Protein AF-A0A927G8C9-F1 (afdb_monomer_lite)

Organism: NCBI:txid2708133

Secondary structure (DSSP, 8-state):
-----------S--SS-----HHHHHHHHHS---SS-HHHHHHHHHHHHHT--EEES-GGGGGSSSSEEE-

Sequence (71 aa):
MSAATVRTALDVPVRRAKGLLDTHLLLWAGLPPVHRYPSHRLLVAQAITEGIPLGTHDAALDRSPGPIQVA

Radius of gyration: 14.36 Å; chains: 1; bounding box: 22×42×34 Å

Structure (mmCIF, N/CA/C/O backbone):
data_AF-A0A927G8C9-F1
#
_entry.id   AF-A0A927G8C9-F1
#
loop_
_atom_site.group_PDB
_atom_site.id
_atom_site.type_symbol
_atom_site.label_atom_id
_atom_site.label_alt_id
_atom_site.label_comp_id
_atom_site.label_asym_id
_atom_site.label_entity_id
_atom_site.label_seq_id
_atom_site.pdbx_PDB_ins_code
_atom_site.Cartn_x
_atom_site.Cartn_y
_atom_site.Cartn_z
_atom_site.occupancy
_atom_site.B_iso_or_equiv
_atom_site.auth_seq_id
_atom_site.auth_comp_id
_atom_site.auth_asym_id
_atom_site.auth_atom_id
_atom_site.pdbx_PDB_model_num
ATOM 1 N N . MET A 1 1 ? -0.554 -29.301 22.336 1.00 41.44 1 MET A N 1
ATOM 2 C CA . MET A 1 1 ? 0.474 -28.378 21.807 1.00 41.44 1 MET A CA 1
ATOM 3 C C . MET A 1 1 ? -0.029 -26.962 22.046 1.00 41.44 1 MET A C 1
ATOM 5 O O . MET A 1 1 ? -1.071 -26.615 21.513 1.00 41.44 1 MET A O 1
ATOM 9 N N . SER A 1 2 ? 0.608 -26.223 22.959 1.00 45.81 2 SER A N 1
ATOM 10 C CA . SER A 1 2 ? 0.167 -24.891 23.403 1.00 45.81 2 SER A CA 1
ATOM 11 C C . SER A 1 2 ? 0.589 -23.818 22.397 1.00 45.81 2 SER A C 1
ATOM 13 O O . SER A 1 2 ? 1.714 -23.867 21.902 1.00 45.81 2 SER A O 1
ATOM 15 N N . ALA A 1 3 ? -0.297 -22.856 22.125 1.00 46.78 3 ALA A N 1
ATOM 16 C CA . ALA A 1 3 ? -0.067 -21.669 21.300 1.00 46.78 3 ALA A CA 1
ATOM 17 C C . ALA A 1 3 ? 0.855 -20.659 22.013 1.00 46.78 3 ALA A C 1
ATOM 19 O O . ALA A 1 3 ? 0.497 -19.507 22.254 1.00 46.78 3 ALA A O 1
ATOM 20 N N . ALA A 1 4 ? 2.042 -21.114 22.408 1.00 47.31 4 ALA A N 1
ATOM 21 C CA . ALA A 1 4 ? 3.052 -20.287 23.035 1.00 47.31 4 ALA A CA 1
ATOM 22 C C . ALA A 1 4 ? 3.940 -19.650 21.957 1.00 47.31 4 ALA A C 1
ATOM 24 O O . ALA A 1 4 ? 4.785 -20.302 21.354 1.00 47.31 4 ALA A O 1
ATOM 25 N N . THR A 1 5 ? 3.758 -18.339 21.803 1.00 55.09 5 THR A N 1
ATOM 26 C CA . THR A 1 5 ? 4.841 -17.382 21.548 1.00 55.09 5 THR A CA 1
ATOM 27 C C . THR A 1 5 ? 5.503 -17.435 20.170 1.00 55.09 5 THR A C 1
ATOM 29 O O . THR A 1 5 ? 6.604 -17.946 20.004 1.00 55.09 5 THR A O 1
ATOM 32 N N . VAL A 1 6 ? 4.925 -16.695 19.221 1.00 48.50 6 VAL A N 1
ATOM 33 C CA . VAL A 1 6 ? 5.737 -15.937 18.255 1.00 48.50 6 VAL A CA 1
ATOM 34 C C . VAL A 1 6 ? 5.695 -14.473 18.682 1.00 48.50 6 VAL A C 1
ATOM 36 O O . VAL A 1 6 ? 4.902 -13.678 18.189 1.00 48.50 6 VAL A O 1
ATOM 39 N N . ARG A 1 7 ? 6.525 -14.118 19.667 1.00 52.34 7 ARG A N 1
ATOM 40 C CA . ARG A 1 7 ? 6.859 -12.720 19.962 1.00 52.34 7 ARG A CA 1
ATOM 41 C C . ARG A 1 7 ? 8.304 -12.494 19.549 1.00 52.34 7 ARG A C 1
ATOM 43 O O . ARG A 1 7 ? 9.203 -12.503 20.383 1.00 52.34 7 ARG A O 1
ATOM 50 N N . THR A 1 8 ? 8.519 -12.330 18.249 1.00 51.34 8 THR A N 1
ATOM 51 C CA . THR A 1 8 ? 9.803 -11.866 17.722 1.00 51.34 8 THR A CA 1
ATOM 52 C C . THR A 1 8 ? 9.920 -10.389 18.076 1.00 51.34 8 THR A C 1
ATOM 54 O O . THR A 1 8 ? 9.295 -9.535 17.451 1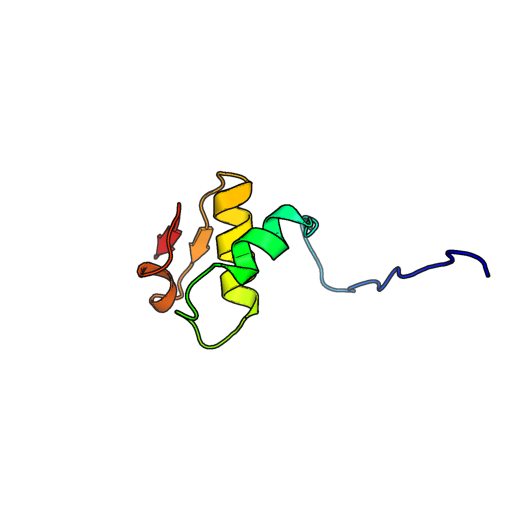.00 51.34 8 THR A O 1
ATOM 57 N N . ALA A 1 9 ? 10.645 -10.096 19.153 1.00 47.47 9 ALA A N 1
ATOM 58 C CA . ALA A 1 9 ? 11.001 -8.738 19.523 1.00 47.47 9 ALA A CA 1
ATOM 59 C C . ALA A 1 9 ? 11.920 -8.168 18.433 1.00 47.47 9 ALA A C 1
ATOM 61 O O . ALA A 1 9 ? 13.073 -8.569 18.303 1.00 47.47 9 ALA A O 1
ATOM 62 N N . LEU A 1 10 ? 11.380 -7.270 17.614 1.00 52.62 10 LEU A N 1
ATOM 63 C CA . LEU A 1 10 ? 12.169 -6.392 16.763 1.00 52.62 10 LEU A CA 1
ATOM 64 C C . LEU A 1 10 ? 12.736 -5.305 17.675 1.00 52.62 10 LEU A C 1
ATOM 66 O O . LEU A 1 10 ? 12.015 -4.376 18.029 1.00 52.62 10 LEU A O 1
ATOM 70 N N . ASP A 1 11 ? 14.004 -5.420 18.068 1.00 50.75 11 ASP A N 1
ATOM 71 C CA . ASP A 1 11 ? 14.711 -4.381 18.834 1.00 50.75 11 ASP A CA 1
ATOM 72 C C . ASP A 1 11 ? 15.175 -3.245 17.901 1.00 50.75 11 ASP A C 1
ATOM 74 O O . ASP A 1 11 ? 16.338 -2.857 17.820 1.00 50.75 11 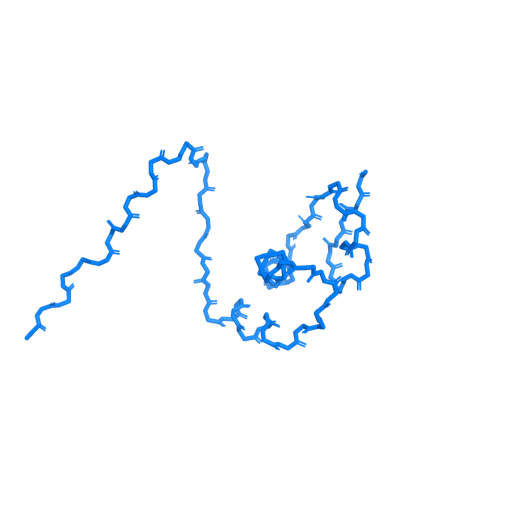ASP A O 1
ATOM 78 N N . VAL A 1 12 ? 14.230 -2.762 17.098 1.00 54.91 12 VAL A N 1
ATOM 79 C CA . VAL A 1 12 ? 14.343 -1.560 16.278 1.00 54.91 12 VAL A CA 1
ATOM 80 C C . VAL A 1 12 ? 13.502 -0.514 17.003 1.00 54.91 12 VAL A C 1
ATOM 82 O O . VAL A 1 12 ? 12.392 -0.852 17.419 1.00 54.91 12 VAL A O 1
ATOM 85 N N . PRO A 1 13 ? 13.957 0.741 17.175 1.00 46.28 13 PRO A N 1
ATOM 86 C CA . PRO A 1 13 ? 13.148 1.785 17.795 1.00 46.28 13 PRO A CA 1
ATOM 87 C C . PRO A 1 13 ? 11.967 2.143 16.882 1.00 46.28 13 PRO A C 1
ATOM 89 O O . PRO A 1 13 ? 11.974 3.126 16.140 1.00 46.28 13 PRO A O 1
ATOM 92 N N . VAL A 1 14 ? 10.930 1.312 16.914 1.00 57.22 14 VAL A N 1
ATOM 93 C CA . VAL A 1 14 ? 9.685 1.514 16.194 1.00 57.22 14 VAL A CA 1
ATOM 94 C C . VAL A 1 14 ? 8.874 2.523 16.995 1.00 57.22 14 VAL A C 1
ATOM 96 O O . VAL A 1 14 ? 8.319 2.202 18.042 1.00 57.22 14 VAL A O 1
ATOM 99 N N . ARG A 1 15 ? 8.806 3.768 16.506 1.00 64.50 15 ARG A N 1
ATOM 100 C CA . ARG A 1 15 ? 8.037 4.836 17.171 1.00 64.50 15 ARG A CA 1
ATOM 101 C C . ARG A 1 15 ? 6.562 4.455 17.335 1.00 64.50 15 ARG A C 1
ATOM 103 O O . ARG A 1 15 ? 5.991 4.758 18.377 1.00 64.50 15 ARG A O 1
ATOM 110 N N . ARG A 1 16 ? 5.974 3.787 16.329 1.00 66.56 16 ARG A N 1
ATOM 111 C CA . ARG A 1 16 ? 4.671 3.090 16.352 1.00 66.56 16 ARG A CA 1
ATOM 112 C C . ARG A 1 16 ? 4.645 2.026 15.252 1.00 66.56 16 ARG A C 1
ATOM 114 O O . ARG A 1 16 ? 4.964 2.338 14.110 1.00 66.56 16 ARG A O 1
ATOM 121 N N . ALA A 1 17 ? 4.275 0.794 15.593 1.00 70.81 17 ALA A N 1
ATOM 122 C CA . ALA A 1 17 ? 4.109 -0.294 14.631 1.00 70.81 17 ALA A CA 1
ATOM 123 C C . ALA A 1 17 ? 2.620 -0.496 14.352 1.00 70.81 17 ALA A C 1
ATOM 125 O O . ALA A 1 17 ? 1.814 -0.475 15.284 1.00 70.81 17 ALA A O 1
ATOM 126 N N . LYS A 1 18 ? 2.267 -0.741 13.090 1.00 80.00 18 LYS A N 1
ATOM 127 C CA . LYS A 1 18 ? 0.933 -1.209 12.716 1.00 80.00 18 LYS A CA 1
ATOM 128 C C . LYS A 1 18 ? 1.032 -2.634 12.187 1.00 80.00 18 LYS A C 1
ATOM 130 O O . LYS A 1 18 ? 1.991 -2.974 11.502 1.00 80.00 18 LYS A O 1
ATOM 135 N N . GLY A 1 19 ? 0.073 -3.471 12.571 1.00 85.00 19 GLY A N 1
ATOM 136 C CA . GLY A 1 19 ? 0.028 -4.864 12.143 1.00 85.00 19 GLY A CA 1
ATOM 137 C C . GLY A 1 19 ? -0.351 -5.005 10.670 1.00 85.00 19 GLY A C 1
ATOM 138 O O . GLY A 1 19 ? -1.104 -4.194 10.129 1.00 85.00 19 GLY A O 1
ATOM 139 N N . LEU A 1 20 ? 0.135 -6.078 10.050 1.00 88.38 20 LEU A N 1
ATOM 140 C CA . LEU A 1 20 ? -0.366 -6.553 8.766 1.00 88.38 20 LEU A CA 1
ATOM 141 C C . LEU A 1 20 ? -1.573 -7.457 9.023 1.00 88.38 20 LEU A C 1
ATOM 143 O O . LEU A 1 20 ? -1.473 -8.408 9.793 1.00 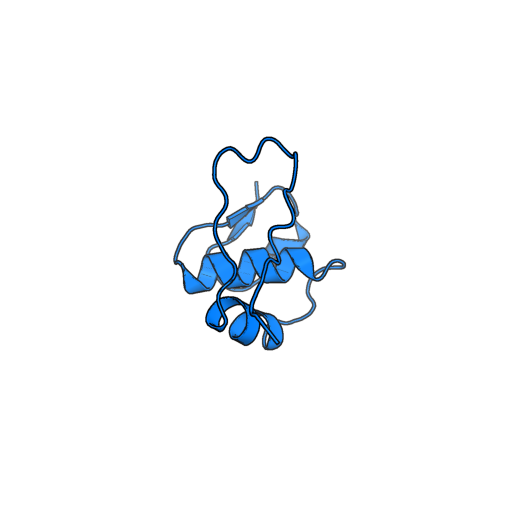88.38 20 LEU A O 1
ATOM 147 N N . LEU A 1 21 ? -2.703 -7.131 8.401 1.00 92.00 21 LEU A N 1
ATOM 148 C CA . LEU A 1 21 ? -3.934 -7.912 8.477 1.00 92.00 21 LEU A CA 1
ATOM 149 C C . LEU A 1 21 ? -4.134 -8.685 7.170 1.00 92.00 21 LEU A C 1
ATOM 151 O O . LEU A 1 21 ? -3.566 -8.321 6.138 1.00 92.00 21 LEU A O 1
ATOM 155 N N . ASP A 1 22 ? -4.987 -9.706 7.194 1.00 92.25 22 ASP A N 1
ATOM 156 C CA . ASP A 1 22 ? -5.270 -10.548 6.023 1.00 92.25 22 ASP A CA 1
ATOM 157 C C . ASP A 1 22 ? -5.738 -9.731 4.810 1.00 92.25 22 ASP A C 1
ATOM 159 O O . ASP A 1 22 ? -5.357 -10.017 3.677 1.00 92.25 22 ASP A O 1
ATOM 163 N N . THR A 1 23 ? -6.489 -8.651 5.034 1.00 91.69 23 THR A N 1
ATOM 164 C CA . THR A 1 23 ? -6.905 -7.710 3.984 1.00 91.69 23 THR A CA 1
ATOM 165 C C . THR A 1 23 ? -5.727 -7.018 3.300 1.00 91.69 23 THR A C 1
ATOM 167 O O . THR A 1 23 ? -5.751 -6.848 2.081 1.00 91.69 23 THR A O 1
ATOM 170 N N . HIS A 1 24 ? -4.664 -6.682 4.039 1.00 93.12 24 HIS A N 1
ATOM 171 C CA . HIS A 1 24 ? -3.445 -6.118 3.452 1.00 93.12 24 HIS A CA 1
ATOM 172 C C . HIS A 1 24 ? -2.753 -7.149 2.553 1.00 93.12 24 HIS A C 1
ATOM 174 O O . HIS A 1 24 ? -2.288 -6.805 1.468 1.00 93.12 24 HIS A O 1
ATOM 180 N N . LEU A 1 25 ? -2.713 -8.418 2.977 1.00 92.38 25 LEU A N 1
ATOM 181 C CA . LEU A 1 25 ? -2.097 -9.507 2.214 1.00 92.38 25 LEU A CA 1
ATOM 182 C C . LEU A 1 25 ? -2.903 -9.866 0.961 1.00 92.38 25 LEU A C 1
ATOM 184 O O . LEU A 1 25 ? -2.318 -10.093 -0.099 1.00 92.38 25 LEU A O 1
ATOM 188 N N . LEU A 1 26 ? -4.233 -9.871 1.058 1.00 93.88 26 LEU A N 1
ATOM 189 C CA . LEU A 1 26 ? -5.114 -10.147 -0.074 1.00 93.88 26 LEU A CA 1
ATOM 190 C C . LEU A 1 26 ? -4.959 -9.084 -1.168 1.00 93.88 26 LEU A C 1
ATOM 192 O O . LEU A 1 26 ? -4.781 -9.421 -2.338 1.00 93.88 26 LEU A O 1
ATOM 196 N N . LEU A 1 27 ? -4.964 -7.802 -0.787 1.00 92.56 27 LEU A N 1
ATOM 197 C CA . LEU A 1 27 ? -4.735 -6.716 -1.736 1.00 92.56 27 LEU A CA 1
ATOM 198 C C . LEU A 1 27 ? -3.309 -6.758 -2.294 1.00 92.56 27 LEU A C 1
ATOM 200 O O . LEU A 1 27 ? -3.118 -6.629 -3.503 1.00 92.56 27 LEU A O 1
ATOM 204 N N . TRP A 1 28 ? -2.312 -6.994 -1.437 1.00 93.38 28 TRP A N 1
ATOM 205 C CA . TRP A 1 28 ? -0.923 -7.157 -1.859 1.00 93.38 28 TRP A CA 1
ATOM 206 C C . TRP A 1 28 ? -0.775 -8.213 -2.952 1.00 93.38 28 TRP A C 1
ATOM 208 O O . TRP A 1 28 ? -0.091 -7.936 -3.936 1.00 93.38 28 TRP A O 1
ATOM 218 N N . ALA A 1 29 ? -1.434 -9.368 -2.828 1.00 90.81 29 ALA A N 1
ATOM 219 C CA . ALA A 1 29 ? -1.370 -10.443 -3.816 1.00 90.81 29 ALA A CA 1
ATOM 220 C C . ALA A 1 29 ? -1.907 -10.019 -5.198 1.00 90.81 29 ALA A C 1
ATOM 222 O O . ALA A 1 29 ? -1.397 -10.478 -6.218 1.00 90.81 29 ALA A O 1
ATOM 223 N N . GLY A 1 30 ? -2.885 -9.106 -5.238 1.00 89.56 30 GLY A N 1
ATOM 224 C CA . GLY A 1 30 ? -3.487 -8.589 -6.471 1.00 89.56 30 GLY A CA 1
ATOM 225 C C . GLY A 1 30 ? -2.749 -7.414 -7.124 1.00 89.56 30 GLY A C 1
ATOM 226 O O . GLY A 1 30 ? -3.056 -7.063 -8.262 1.00 89.56 30 GLY A O 1
ATOM 227 N N . LEU A 1 31 ? -1.785 -6.787 -6.441 1.00 88.69 31 LEU A N 1
ATOM 228 C CA . LEU A 1 31 ? -1.058 -5.645 -7.003 1.00 88.69 31 LEU A CA 1
ATOM 229 C C . LEU A 1 31 ? -0.134 -6.058 -8.173 1.00 88.69 31 LEU A C 1
ATOM 231 O O . LEU A 1 31 ? 0.382 -7.178 -8.220 1.00 88.69 31 LEU A O 1
ATOM 235 N N . PRO A 1 32 ? 0.146 -5.161 -9.127 1.00 84.62 32 PRO A N 1
ATOM 236 C CA . PRO A 1 32 ? 1.194 -5.396 -10.113 1.00 84.62 32 PRO A CA 1
ATOM 237 C C . PRO A 1 32 ? 2.593 -5.332 -9.459 1.00 84.62 32 PRO A C 1
ATOM 239 O O . PRO A 1 32 ? 2.804 -4.574 -8.507 1.00 84.62 32 PRO A O 1
ATOM 242 N N . PRO A 1 33 ? 3.590 -6.104 -9.939 1.00 80.75 33 PRO A N 1
ATOM 243 C CA . PRO A 1 33 ? 4.973 -6.057 -9.454 1.00 80.75 33 PRO A CA 1
ATOM 244 C C . PRO A 1 33 ? 5.720 -4.834 -10.002 1.00 80.75 33 PRO A C 1
ATOM 246 O O . PRO A 1 33 ? 6.695 -4.958 -10.733 1.00 80.75 33 PRO A O 1
ATOM 249 N N . VAL A 1 34 ? 5.254 -3.640 -9.644 1.00 74.00 34 VAL A N 1
ATOM 250 C CA . VAL A 1 34 ? 5.818 -2.363 -10.114 1.00 74.00 34 VAL A CA 1
ATOM 251 C C . VAL A 1 34 ? 7.175 -2.014 -9.489 1.00 74.00 34 VAL A C 1
ATOM 253 O O . VAL A 1 34 ? 7.866 -1.146 -10.010 1.00 74.00 34 VAL A O 1
ATOM 256 N N . HIS A 1 35 ? 7.595 -2.704 -8.418 1.00 76.25 35 HIS A N 1
ATOM 257 C CA . HIS A 1 35 ? 8.862 -2.450 -7.725 1.00 76.25 35 HIS A CA 1
ATOM 258 C C . HIS A 1 35 ? 9.670 -3.723 -7.435 1.00 76.25 35 HIS A C 1
ATOM 260 O O . HIS A 1 35 ? 9.111 -4.809 -7.277 1.00 76.25 35 HIS A O 1
ATOM 266 N N . ARG A 1 36 ? 10.997 -3.568 -7.303 1.00 73.50 36 ARG A N 1
ATOM 267 C CA . ARG A 1 36 ? 11.974 -4.653 -7.086 1.00 73.50 36 ARG A CA 1
ATOM 268 C C . ARG A 1 36 ? 11.742 -5.442 -5.791 1.00 73.50 36 ARG A C 1
ATOM 270 O O . ARG A 1 36 ? 12.063 -6.626 -5.747 1.00 73.50 36 ARG A O 1
ATOM 277 N N . TYR A 1 37 ? 11.211 -4.799 -4.749 1.00 80.06 37 TYR A N 1
ATOM 278 C CA . TYR A 1 37 ? 11.056 -5.413 -3.428 1.00 80.06 37 TYR A CA 1
ATOM 279 C C . TYR A 1 37 ? 9.583 -5.631 -3.057 1.00 80.06 37 TYR A C 1
ATOM 281 O O . TYR A 1 37 ? 8.794 -4.682 -3.103 1.00 80.06 37 TYR A O 1
ATOM 289 N N . PRO A 1 38 ? 9.203 -6.848 -2.621 1.00 79.75 38 PRO A N 1
ATOM 290 C CA . PRO A 1 38 ? 7.816 -7.176 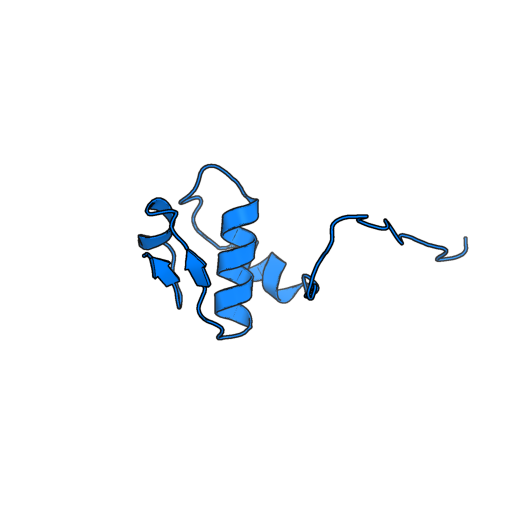-2.283 1.00 79.75 38 PRO A CA 1
ATOM 291 C C . PRO A 1 38 ? 7.283 -6.382 -1.082 1.00 79.75 38 PRO A C 1
ATOM 293 O O . PRO A 1 38 ? 6.073 -6.181 -0.979 1.00 79.75 38 PRO A O 1
ATOM 296 N N . SER A 1 39 ? 8.169 -5.888 -0.211 1.00 83.88 39 SER A N 1
ATOM 297 C CA . SER A 1 39 ? 7.826 -5.059 0.949 1.00 83.88 39 SER A CA 1
ATOM 298 C C . SER A 1 39 ? 7.198 -3.716 0.570 1.00 83.88 39 SER A C 1
ATOM 300 O O . SER A 1 39 ? 6.298 -3.255 1.265 1.00 83.88 39 SER A O 1
ATOM 302 N N . HIS A 1 40 ? 7.594 -3.099 -0.548 1.00 86.38 40 HIS A N 1
ATOM 303 C CA . HIS A 1 40 ? 7.017 -1.811 -0.956 1.00 86.38 40 HIS A CA 1
ATOM 304 C C . HIS A 1 40 ? 5.544 -1.966 -1.353 1.00 86.38 40 HIS A C 1
ATOM 306 O O . HIS A 1 40 ? 4.711 -1.127 -1.023 1.00 86.38 40 HIS A O 1
ATOM 312 N N . ARG A 1 41 ? 5.191 -3.096 -1.978 1.00 90.44 41 ARG A N 1
ATOM 313 C CA . ARG A 1 41 ? 3.795 -3.419 -2.295 1.00 90.44 41 ARG A CA 1
ATOM 314 C C . ARG A 1 41 ? 2.948 -3.645 -1.046 1.00 90.44 41 ARG A C 1
ATOM 316 O O . ARG A 1 41 ? 1.751 -3.389 -1.092 1.00 90.44 41 ARG A O 1
ATOM 323 N N . LEU A 1 42 ? 3.538 -4.119 0.055 1.00 92.19 42 LEU A N 1
ATOM 324 C CA . LEU A 1 42 ? 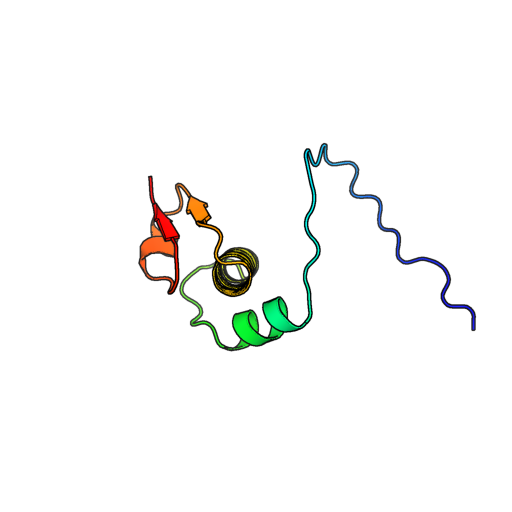2.820 -4.242 1.327 1.00 92.19 42 LEU A CA 1
ATOM 325 C C . LEU A 1 42 ? 2.481 -2.864 1.901 1.00 92.19 42 LEU A C 1
ATOM 327 O O . LEU A 1 42 ? 1.362 -2.670 2.366 1.00 92.19 42 LEU A O 1
ATOM 331 N N . LEU A 1 43 ? 3.395 -1.893 1.801 1.00 91.81 43 LEU A N 1
ATOM 332 C CA . LEU A 1 43 ? 3.124 -0.509 2.208 1.00 91.81 43 LEU A CA 1
ATOM 333 C C . LEU A 1 43 ? 2.020 0.129 1.356 1.00 91.81 43 LEU A C 1
ATOM 335 O O . LEU A 1 43 ? 1.129 0.773 1.902 1.00 91.81 43 LEU A O 1
ATOM 339 N N . VAL A 1 44 ? 2.027 -0.107 0.039 1.00 93.38 44 VAL A N 1
ATOM 340 C CA . VAL A 1 44 ? 0.949 0.331 -0.868 1.00 93.38 44 VAL A CA 1
ATOM 341 C C . VAL A 1 44 ? -0.388 -0.311 -0.486 1.00 93.38 44 VAL A C 1
ATOM 343 O O . VAL A 1 44 ? -1.393 0.384 -0.358 1.00 93.38 44 VAL A O 1
ATOM 346 N N . ALA A 1 45 ? -0.415 -1.627 -0.257 1.00 94.69 45 ALA A N 1
ATOM 347 C CA . ALA A 1 45 ? -1.634 -2.330 0.135 1.00 94.69 45 ALA A CA 1
ATOM 348 C C . ALA A 1 45 ? -2.190 -1.824 1.476 1.00 94.69 45 ALA A C 1
ATOM 350 O O . ALA A 1 45 ? -3.401 -1.652 1.620 1.00 94.69 45 ALA A O 1
ATOM 351 N N . GLN A 1 46 ? -1.314 -1.538 2.439 1.00 94.62 46 GLN A N 1
ATOM 352 C CA . GLN A 1 46 ? -1.707 -0.953 3.714 1.00 94.62 46 GLN A CA 1
ATOM 353 C C . GLN A 1 46 ? -2.278 0.461 3.529 1.00 94.62 46 GLN A C 1
ATOM 355 O O . GLN A 1 46 ? -3.356 0.747 4.037 1.00 94.62 46 GLN A O 1
ATOM 360 N N . ALA A 1 47 ? -1.611 1.317 2.751 1.00 94.50 47 ALA A N 1
ATOM 361 C CA . ALA A 1 47 ? -2.067 2.677 2.461 1.00 94.50 47 ALA A CA 1
ATOM 362 C C . ALA A 1 47 ? -3.462 2.704 1.816 1.00 94.50 47 ALA A C 1
ATOM 364 O O . ALA A 1 47 ? -4.332 3.467 2.236 1.00 94.50 47 ALA A O 1
ATOM 365 N N . ILE A 1 48 ? -3.701 1.821 0.842 1.00 95.00 48 ILE A N 1
ATOM 366 C CA . ILE A 1 48 ? -5.012 1.667 0.199 1.00 95.00 48 ILE A CA 1
ATOM 367 C C . ILE A 1 48 ? -6.056 1.160 1.198 1.00 95.00 48 ILE A C 1
ATOM 369 O O . ILE A 1 48 ? -7.142 1.726 1.280 1.00 95.00 48 ILE A O 1
ATOM 373 N N . THR A 1 49 ? -5.741 0.103 1.954 1.00 96.12 49 THR A N 1
ATOM 374 C CA . THR A 1 49 ? -6.709 -0.526 2.870 1.00 96.12 49 THR A CA 1
ATOM 375 C C . THR A 1 49 ? -7.090 0.402 4.020 1.00 96.12 49 THR A C 1
ATOM 377 O O . THR A 1 49 ? -8.228 0.389 4.481 1.00 96.12 49 THR A O 1
ATOM 380 N N . GLU A 1 50 ? -6.144 1.210 4.489 1.00 93.69 50 GLU A N 1
ATOM 381 C CA . GLU A 1 50 ? -6.334 2.095 5.638 1.00 93.69 50 GLU A CA 1
ATOM 382 C C . GLU A 1 50 ? -6.770 3.508 5.243 1.00 93.69 50 GLU A C 1
ATOM 384 O O . GLU A 1 50 ? -7.137 4.291 6.116 1.00 93.69 50 GLU A O 1
ATOM 389 N N . GLY A 1 51 ? -6.734 3.847 3.951 1.00 93.69 51 GLY A N 1
ATOM 390 C CA . GLY A 1 51 ? -7.046 5.190 3.463 1.00 93.69 51 GLY A CA 1
ATOM 391 C C . GLY A 1 51 ? -6.043 6.253 3.927 1.00 93.69 51 GLY A C 1
ATOM 392 O O . GLY A 1 51 ? -6.408 7.419 4.065 1.00 93.69 51 GLY A O 1
ATOM 393 N N . ILE A 1 52 ? -4.793 5.861 4.194 1.00 91.75 52 ILE A N 1
ATOM 394 C CA . ILE A 1 52 ? -3.731 6.749 4.689 1.00 91.75 52 ILE A CA 1
ATOM 395 C C . ILE A 1 52 ? -2.720 6.988 3.560 1.00 91.75 52 ILE A C 1
ATOM 397 O O . ILE A 1 52 ? -2.239 6.011 2.986 1.00 91.75 52 ILE A O 1
ATO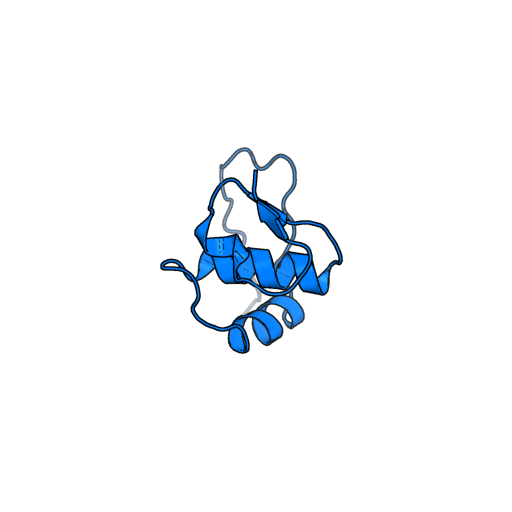M 401 N N . PRO A 1 53 ? -2.351 8.247 3.247 1.00 94.19 53 PRO A N 1
ATOM 402 C CA . PRO A 1 53 ? -1.352 8.520 2.221 1.00 94.19 53 PRO A CA 1
ATOM 403 C C . PRO A 1 53 ? 0.017 7.901 2.525 1.00 94.19 53 PRO A C 1
ATOM 405 O O . PRO A 1 53 ? 0.531 8.026 3.639 1.00 94.19 53 PRO A O 1
ATOM 408 N N . LEU A 1 54 ? 0.632 7.283 1.514 1.00 93.25 54 LEU A N 1
ATOM 409 C CA . LEU A 1 54 ? 2.015 6.811 1.573 1.00 93.25 54 LEU A CA 1
ATOM 410 C C . LEU A 1 54 ? 2.946 7.882 1.001 1.00 93.25 54 LEU A C 1
ATOM 412 O O . LEU A 1 54 ? 3.070 8.013 -0.217 1.00 93.25 54 LEU A O 1
ATOM 416 N N . GLY A 1 55 ? 3.609 8.627 1.886 1.00 94.25 55 GLY A N 1
ATOM 417 C CA . GLY A 1 55 ? 4.703 9.527 1.516 1.00 94.25 55 GLY A CA 1
ATOM 418 C C . GLY A 1 55 ? 5.994 8.749 1.258 1.00 94.25 55 GLY A C 1
ATOM 419 O O . GLY A 1 55 ? 6.394 7.930 2.089 1.00 94.25 55 GLY A O 1
ATOM 420 N N . THR A 1 56 ? 6.645 8.987 0.120 1.00 91.62 56 THR A N 1
ATOM 421 C CA . THR A 1 56 ? 7.866 8.275 -0.280 1.00 91.62 56 THR A CA 1
ATOM 422 C C . THR A 1 56 ? 8.775 9.137 -1.159 1.00 91.62 56 THR A C 1
ATOM 424 O O . THR A 1 56 ? 8.301 9.988 -1.899 1.00 91.62 56 THR A O 1
ATOM 427 N N . HIS A 1 57 ? 10.081 8.875 -1.118 1.00 93.25 57 HIS A N 1
ATOM 428 C CA . HIS A 1 57 ? 11.051 9.393 -2.097 1.00 93.25 57 HIS A CA 1
ATOM 429 C C . HIS A 1 57 ? 11.369 8.373 -3.204 1.00 93.25 57 HIS A C 1
ATOM 431 O O . HIS A 1 57 ? 12.173 8.627 -4.098 1.00 93.25 57 HIS A O 1
ATOM 437 N N . ASP A 1 58 ? 10.769 7.182 -3.140 1.00 90.06 58 ASP A N 1
ATOM 438 C CA . ASP A 1 58 ? 10.918 6.155 -4.166 1.00 90.06 58 ASP A CA 1
ATOM 439 C C . ASP A 1 58 ? 10.007 6.470 -5.359 1.00 90.06 58 ASP A C 1
ATOM 441 O O . ASP A 1 58 ? 8.822 6.126 -5.370 1.00 90.06 58 ASP A O 1
ATOM 445 N N . ALA A 1 59 ? 10.577 7.116 -6.378 1.00 90.38 59 ALA A N 1
ATOM 446 C CA . ALA A 1 59 ? 9.866 7.508 -7.593 1.00 90.38 59 ALA A CA 1
ATOM 447 C C . ALA A 1 59 ? 9.248 6.328 -8.360 1.00 90.38 59 ALA A C 1
ATOM 449 O O . ALA A 1 59 ? 8.317 6.516 -9.142 1.00 90.38 59 ALA A O 1
ATOM 450 N N . ALA A 1 60 ? 9.713 5.095 -8.143 1.00 87.56 60 ALA A N 1
ATOM 451 C CA . ALA A 1 60 ? 9.117 3.941 -8.800 1.00 87.56 60 ALA A CA 1
ATOM 452 C C . ALA A 1 60 ? 7.716 3.602 -8.252 1.00 87.56 60 ALA A C 1
ATOM 454 O O . ALA A 1 60 ? 6.948 2.908 -8.925 1.00 87.56 60 ALA A O 1
ATOM 455 N N . LEU A 1 61 ? 7.347 4.126 -7.075 1.00 89.25 61 LEU A N 1
ATOM 456 C CA . LEU A 1 61 ? 6.004 3.965 -6.516 1.00 89.25 61 LEU A CA 1
ATOM 457 C C . LEU A 1 61 ? 4.956 4.898 -7.122 1.00 89.25 61 LEU A C 1
ATOM 459 O O . LEU A 1 61 ? 3.775 4.626 -6.927 1.00 89.25 61 LEU A O 1
ATOM 463 N N . ASP A 1 62 ? 5.345 5.889 -7.926 1.00 90.38 62 ASP A N 1
ATOM 464 C CA . ASP A 1 62 ? 4.425 6.806 -8.622 1.00 90.38 62 ASP A CA 1
ATOM 465 C C . ASP A 1 62 ? 3.403 6.072 -9.515 1.00 90.38 62 ASP A C 1
ATOM 467 O O . ASP A 1 62 ? 2.277 6.510 -9.721 1.00 90.38 62 ASP A O 1
ATOM 471 N N . ARG A 1 63 ? 3.772 4.884 -10.011 1.00 89.31 63 ARG A N 1
ATOM 472 C CA . ARG A 1 63 ? 2.909 4.031 -10.850 1.00 89.31 63 ARG A CA 1
ATOM 473 C C . ARG A 1 63 ? 2.002 3.097 -10.050 1.00 89.31 63 ARG A C 1
ATOM 475 O O . ARG A 1 63 ? 1.289 2.284 -10.641 1.00 89.31 63 ARG A O 1
ATOM 482 N N . SER A 1 64 ? 2.081 3.136 -8.724 1.00 90.06 64 SER A N 1
ATOM 483 C CA . SER A 1 64 ? 1.262 2.289 -7.862 1.00 90.06 64 SER A CA 1
ATOM 484 C C . SER A 1 64 ? -0.138 2.885 -7.714 1.00 90.06 64 SER A C 1
ATOM 486 O O . SER A 1 64 ? -0.284 4.103 -7.649 1.00 90.06 64 SER A O 1
ATOM 488 N N . PRO A 1 65 ? -1.186 2.053 -7.626 1.00 90.62 65 PRO A N 1
ATOM 489 C CA . PRO A 1 65 ? -2.521 2.554 -7.338 1.00 90.62 65 PRO A CA 1
ATOM 490 C C . PRO A 1 65 ? -2.608 3.099 -5.905 1.00 90.62 65 PRO A C 1
ATOM 492 O O . PRO A 1 65 ? -1.880 2.659 -5.015 1.00 90.62 65 PRO A O 1
ATOM 495 N N . GLY A 1 66 ? -3.569 3.994 -5.668 1.00 91.62 66 GLY A N 1
ATOM 496 C CA . GLY A 1 66 ? -3.913 4.465 -4.327 1.00 91.62 66 GLY A CA 1
ATOM 497 C C . GLY A 1 66 ? -3.306 5.817 -3.945 1.00 91.62 66 GLY A C 1
ATOM 498 O O . GLY A 1 66 ? -2.840 6.558 -4.810 1.00 91.62 66 GLY A O 1
ATOM 499 N N . PRO A 1 67 ? -3.355 6.173 -2.649 1.00 94.75 67 PRO A N 1
ATOM 500 C CA . PRO A 1 67 ? -2.977 7.497 -2.164 1.00 94.75 67 PRO A CA 1
ATOM 501 C C . PRO A 1 67 ? -1.452 7.618 -2.004 1.00 94.75 67 PRO A C 1
ATOM 503 O O . PRO A 1 67 ? -0.933 7.698 -0.892 1.00 94.75 67 PRO A O 1
ATOM 506 N N . ILE A 1 68 ? -0.720 7.592 -3.115 1.00 94.00 68 ILE A N 1
ATOM 507 C CA . ILE A 1 68 ? 0.744 7.681 -3.128 1.00 94.00 68 ILE A CA 1
ATOM 508 C C . ILE A 1 68 ? 1.176 9.136 -3.309 1.00 94.00 68 ILE A C 1
ATOM 510 O O . ILE A 1 68 ? 0.635 9.851 -4.149 1.00 94.00 68 ILE A O 1
ATOM 514 N N . GLN A 1 69 ? 2.148 9.575 -2.511 1.00 95.12 69 GLN A N 1
ATOM 515 C CA . GLN A 1 69 ? 2.737 10.909 -2.598 1.00 95.12 69 GLN A CA 1
ATOM 516 C C . GLN A 1 69 ? 4.249 10.769 -2.742 1.00 95.12 69 GLN A C 1
ATOM 518 O O . GLN A 1 69 ? 4.945 10.443 -1.779 1.00 95.12 69 GLN A O 1
ATOM 523 N N . VAL A 1 70 ? 4.742 10.992 -3.959 1.00 91.94 70 VAL A N 1
ATOM 524 C CA . VAL A 1 70 ? 6.178 11.013 -4.244 1.00 91.94 70 VAL A CA 1
ATOM 525 C C . VAL A 1 70 ? 6.700 12.435 -4.046 1.00 91.94 70 VAL A C 1
ATOM 527 O O . VAL A 1 70 ? 6.117 13.378 -4.582 1.00 91.94 70 VAL A O 1
ATOM 530 N N . ALA A 1 71 ? 7.767 12.574 -3.259 1.00 89.12 71 ALA A N 1
ATOM 531 C CA . ALA A 1 71 ? 8.435 13.840 -2.951 1.00 89.12 71 ALA A CA 1
ATOM 532 C C . ALA A 1 71 ? 9.853 13.900 -3.524 1.00 89.12 71 ALA A C 1
ATOM 534 O O . ALA A 1 71 ? 10.558 12.863 -3.458 1.00 89.12 71 ALA A O 1
#

Foldseek 3Di:
DDPDDPPPDPPDPDVDDDDDDVQLVVQLVVWDCLDPDSVVSSVLSCCAVVVHEDEDCPPSCVPGDHRYDHD

pLDDT: mean 80.92, std 16.84, range [41.44, 96.12]